Protein AF-A0A7T4B979-F1 (afdb_monomer)

Secondary structure (DSSP, 8-state):
---------B-TTT--BTTSSS-EEEPS---TTPPPPEEEHHHHHHHHHHHHHHHHHH------

Foldseek 3Di:
DDPPPPPFDAAPPPRDGCVVAVDKDWAPDDPPPDHGHIHGPVRVVVVVVVVVVVVVVVCDDPPD

Structure (mmCIF, N/CA/C/O backbone):
data_AF-A0A7T4B979-F1
#
_entry.id   AF-A0A7T4B979-F1
#
loop_
_atom_site.group_PDB
_atom_site.id
_atom_site.type_symbol
_atom_site.label_atom_id
_atom_site.label_alt_id
_atom_site.label_comp_id
_atom_site.label_asym_id
_atom_site.label_entity_id
_atom_site.label_seq_id
_atom_site.pdbx_PDB_ins_code
_atom_site.Cartn_x
_atom_site.Cartn_y
_atom_site.Cartn_z
_atom_site.occupancy
_atom_site.B_iso_or_equiv
_atom_site.auth_seq_id
_atom_site.auth_comp_id
_atom_site.auth_asym_id
_atom_site.auth_atom_id
_atom_site.pdbx_PDB_model_num
ATOM 1 N N . MET A 1 1 ? 13.377 -3.846 -32.404 1.00 36.81 1 MET A N 1
ATOM 2 C CA . MET A 1 1 ? 12.543 -4.509 -31.381 1.00 36.81 1 MET A CA 1
ATOM 3 C C . MET A 1 1 ? 12.612 -3.664 -30.124 1.00 36.81 1 MET A C 1
ATOM 5 O O . MET A 1 1 ? 13.684 -3.577 -29.543 1.00 36.81 1 MET A O 1
ATOM 9 N N . ALA A 1 2 ? 11.536 -2.964 -29.767 1.00 43.00 2 ALA A N 1
ATOM 10 C CA . ALA A 1 2 ? 11.476 -2.252 -28.494 1.00 43.00 2 ALA A CA 1
ATOM 11 C C . ALA A 1 2 ? 11.109 -3.273 -27.413 1.00 43.00 2 ALA A C 1
ATOM 13 O O . ALA A 1 2 ? 10.011 -3.828 -27.432 1.00 43.00 2 ALA A O 1
ATOM 14 N N . ILE A 1 3 ? 12.054 -3.579 -26.527 1.00 47.19 3 ILE A N 1
ATOM 15 C CA . ILE A 1 3 ? 11.776 -4.347 -25.316 1.00 47.19 3 ILE A CA 1
ATOM 16 C C . ILE A 1 3 ? 11.035 -3.381 -24.395 1.00 47.19 3 ILE A C 1
ATOM 18 O O . ILE A 1 3 ? 11.644 -2.482 -23.821 1.00 47.19 3 ILE A O 1
ATOM 22 N N . PHE A 1 4 ? 9.714 -3.527 -24.299 1.00 45.53 4 PHE A N 1
ATOM 23 C CA . PHE A 1 4 ? 8.954 -2.913 -23.218 1.00 45.53 4 PHE A CA 1
ATOM 24 C C . PHE A 1 4 ? 9.369 -3.638 -21.938 1.00 45.53 4 PHE A C 1
ATOM 26 O O . PHE A 1 4 ? 8.833 -4.700 -21.624 1.00 45.53 4 PHE A O 1
ATOM 33 N N . GLN A 1 5 ? 10.374 -3.114 -21.233 1.00 49.91 5 GLN A N 1
ATOM 34 C CA . GLN A 1 5 ? 10.570 -3.497 -19.844 1.00 49.91 5 GLN A CA 1
ATOM 35 C C . GLN A 1 5 ? 9.312 -3.046 -19.109 1.00 49.91 5 GLN A C 1
ATOM 37 O O 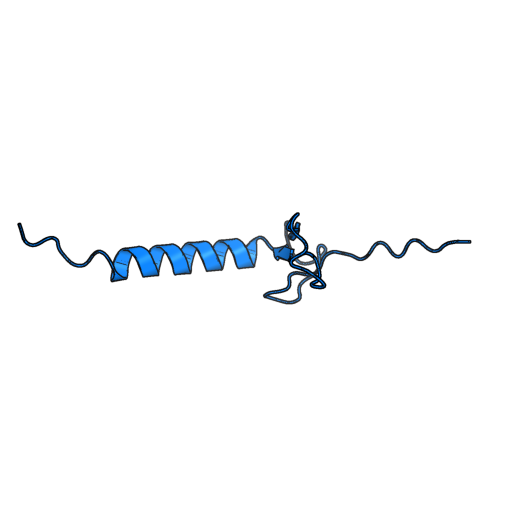. GLN A 1 5 ? 9.063 -1.854 -18.950 1.00 49.91 5 GLN A O 1
ATOM 42 N N . ARG A 1 6 ? 8.455 -4.004 -18.759 1.00 53.16 6 ARG A N 1
ATOM 43 C CA . ARG A 1 6 ? 7.348 -3.770 -17.844 1.00 53.16 6 ARG A CA 1
ATOM 44 C C . ARG A 1 6 ? 8.005 -3.502 -16.495 1.00 53.16 6 ARG A C 1
ATOM 46 O O . ARG A 1 6 ? 8.337 -4.455 -15.801 1.00 53.16 6 ARG A O 1
ATOM 53 N N . GLU A 1 7 ? 8.289 -2.238 -16.189 1.00 66.19 7 GLU A N 1
ATOM 54 C CA . GLU A 1 7 ? 8.748 -1.842 -14.858 1.00 66.19 7 GLU A CA 1
ATOM 55 C C . GLU A 1 7 ? 7.697 -2.340 -13.866 1.00 66.19 7 GLU A C 1
ATOM 57 O O . GLU A 1 7 ? 6.551 -1.883 -13.854 1.00 66.19 7 GLU A O 1
ATOM 62 N N . MET A 1 8 ? 8.045 -3.387 -13.121 1.00 70.88 8 MET A N 1
ATOM 63 C CA . MET A 1 8 ? 7.194 -3.890 -12.056 1.00 70.88 8 MET A CA 1
ATOM 64 C C . MET A 1 8 ? 7.206 -2.827 -10.969 1.00 70.88 8 MET A C 1
ATOM 66 O O . MET A 1 8 ? 8.274 -2.390 -10.547 1.00 70.88 8 MET A O 1
ATOM 70 N N . ALA A 1 9 ? 6.021 -2.376 -10.559 1.00 82.69 9 ALA A N 1
ATOM 71 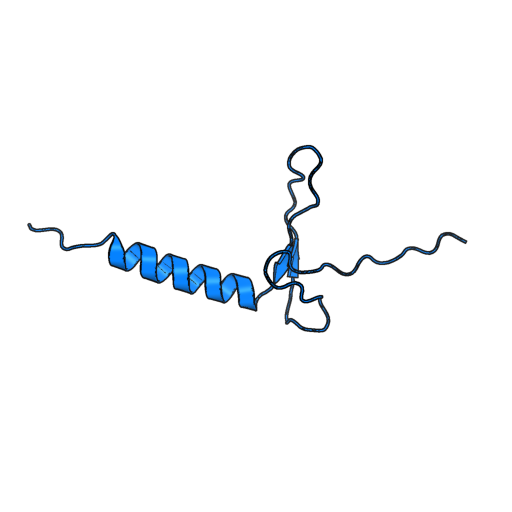C CA . ALA A 1 9 ? 5.921 -1.416 -9.474 1.00 82.69 9 ALA A CA 1
ATOM 72 C C . ALA A 1 9 ? 6.583 -2.012 -8.222 1.00 82.69 9 ALA A C 1
ATOM 74 O O . ALA A 1 9 ? 6.353 -3.175 -7.884 1.00 82.69 9 ALA A O 1
ATOM 75 N N . VAL A 1 10 ? 7.409 -1.210 -7.556 1.00 92.56 10 VAL A N 1
ATOM 76 C CA . VAL A 1 10 ? 8.078 -1.554 -6.301 1.00 92.56 10 VAL A CA 1
ATOM 77 C C . VAL A 1 10 ? 7.553 -0.606 -5.238 1.00 92.56 10 VAL A C 1
ATOM 79 O O . VAL A 1 10 ? 7.422 0.587 -5.485 1.00 92.56 10 VAL A O 1
ATOM 82 N N . CYS A 1 11 ? 7.224 -1.125 -4.060 1.00 94.12 11 CYS A N 1
ATOM 83 C CA . CYS A 1 11 ? 6.819 -0.297 -2.935 1.00 94.12 11 CYS A CA 1
ATOM 84 C C . CYS A 1 11 ? 7.990 0.582 -2.474 1.00 94.12 11 CYS A C 1
ATOM 86 O O . CYS A 1 11 ? 9.008 0.057 -2.021 1.00 94.12 11 CYS A O 1
ATOM 88 N N . ASP A 1 12 ? 7.817 1.903 -2.487 1.00 92.94 12 ASP A N 1
ATOM 89 C CA . ASP A 1 12 ? 8.847 2.866 -2.069 1.00 92.94 12 ASP A CA 1
ATOM 90 C C . ASP A 1 12 ? 9.165 2.798 -0.565 1.00 92.94 12 ASP A C 1
ATOM 92 O O . ASP A 1 12 ? 10.167 3.340 -0.104 1.00 92.94 12 ASP A O 1
ATOM 96 N N . PHE A 1 13 ? 8.313 2.131 0.219 1.00 94.19 13 PHE A N 1
ATOM 97 C CA . PHE A 1 13 ? 8.425 2.062 1.676 1.00 94.19 13 PHE A CA 1
ATOM 98 C C . PHE A 1 13 ? 9.155 0.808 2.159 1.00 94.19 13 PHE A C 1
ATOM 100 O O . PHE A 1 13 ? 9.958 0.884 3.086 1.00 94.19 13 PHE A O 1
ATOM 107 N N . CYS A 1 14 ? 8.868 -0.354 1.562 1.00 96.31 14 CYS A N 1
ATOM 108 C CA . CYS A 1 14 ? 9.459 -1.629 1.985 1.00 96.31 14 CYS A CA 1
ATOM 109 C C . CYS A 1 14 ? 10.306 -2.323 0.912 1.00 96.31 14 CYS A C 1
ATOM 111 O O . CYS A 1 14 ? 10.901 -3.358 1.204 1.00 96.31 14 CYS A O 1
ATOM 113 N N . GLY A 1 15 ? 10.355 -1.793 -0.313 1.00 94.81 15 GLY A N 1
ATOM 114 C CA . GLY A 1 15 ? 11.158 -2.330 -1.413 1.00 94.81 15 GLY A CA 1
ATOM 115 C C . GLY A 1 15 ? 10.629 -3.620 -2.04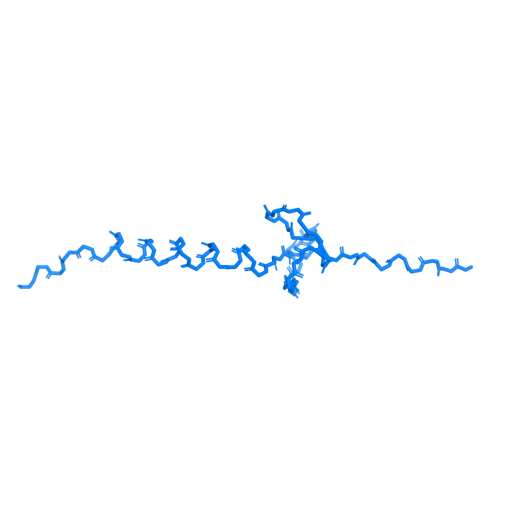4 1.00 94.81 15 GLY A C 1
ATOM 116 O O . GLY A 1 15 ? 11.290 -4.169 -2.920 1.00 94.81 15 GLY A O 1
ATOM 117 N N . LYS A 1 16 ? 9.464 -4.127 -1.621 1.00 95.50 16 LYS A N 1
ATOM 118 C CA . LYS A 1 16 ? 8.842 -5.312 -2.229 1.00 95.50 16 LYS A CA 1
ATOM 119 C C . LYS A 1 16 ? 8.174 -4.966 -3.559 1.00 95.50 16 LYS A C 1
ATOM 121 O O . LYS A 1 16 ? 7.504 -3.937 -3.663 1.00 95.50 16 LYS A O 1
ATOM 126 N N . ASP A 1 17 ? 8.328 -5.848 -4.537 1.00 94.00 17 ASP A N 1
ATOM 127 C CA . ASP A 1 17 ? 7.621 -5.798 -5.817 1.00 94.00 17 ASP A CA 1
ATOM 128 C C . ASP A 1 17 ? 6.249 -6.498 -5.745 1.00 94.00 17 ASP A C 1
ATOM 130 O O . ASP A 1 17 ? 5.850 -7.036 -4.707 1.00 94.00 17 ASP A O 1
ATOM 134 N N . ALA A 1 18 ? 5.528 -6.478 -6.868 1.00 89.38 18 ALA A N 1
ATOM 135 C CA . ALA A 1 18 ? 4.189 -7.045 -7.005 1.00 89.38 18 ALA A CA 1
ATOM 136 C C . ALA A 1 18 ? 4.109 -8.580 -6.858 1.00 89.38 18 ALA A C 1
ATOM 138 O O . ALA A 1 18 ? 3.006 -9.089 -6.683 1.00 89.38 18 ALA A O 1
ATOM 139 N N . ASP A 1 19 ? 5.227 -9.315 -6.901 1.00 92.88 19 ASP A N 1
ATOM 140 C CA . ASP A 1 19 ? 5.230 -10.773 -6.698 1.00 92.88 19 ASP A CA 1
ATOM 141 C C . ASP A 1 19 ? 5.249 -11.143 -5.204 1.00 92.88 19 ASP A C 1
ATOM 143 O O . ASP A 1 19 ? 4.907 -12.263 -4.822 1.00 92.88 19 ASP A O 1
ATOM 147 N N . HIS A 1 20 ? 5.636 -10.199 -4.341 1.00 95.62 20 HIS A N 1
ATOM 148 C CA . HIS A 1 20 ? 5.833 -10.417 -2.905 1.00 95.62 20 HIS A CA 1
ATOM 149 C C . HIS A 1 20 ? 4.729 -9.814 -2.025 1.00 95.62 20 HIS A C 1
ATOM 151 O O . HIS A 1 20 ? 4.830 -9.858 -0.792 1.00 95.62 20 HIS A O 1
ATOM 157 N N . VAL A 1 21 ? 3.710 -9.206 -2.632 1.00 95.75 21 VAL A N 1
ATOM 158 C CA . VAL A 1 21 ? 2.628 -8.472 -1.956 1.00 95.75 21 VAL A CA 1
ATOM 159 C C . VAL A 1 21 ? 1.302 -8.725 -2.676 1.00 95.75 21 VAL A C 1
ATOM 161 O O . VAL A 1 21 ? 1.293 -9.160 -3.824 1.00 95.75 21 VAL A O 1
ATOM 164 N N . ALA A 1 22 ? 0.170 -8.474 -2.019 1.00 96.12 22 ALA A N 1
ATOM 165 C CA . ALA A 1 22 ? -1.136 -8.712 -2.629 1.00 96.12 22 ALA A CA 1
ATOM 166 C C . ALA A 1 22 ? -1.459 -7.668 -3.706 1.00 96.12 22 ALA A C 1
ATOM 168 O O . ALA A 1 22 ? -2.032 -8.003 -4.745 1.00 96.12 22 ALA A O 1
ATOM 169 N N . PHE A 1 23 ? -1.105 -6.402 -3.465 1.00 93.75 23 PHE A N 1
ATOM 170 C CA . PHE A 1 23 ? -1.238 -5.335 -4.452 1.00 93.75 23 PHE A CA 1
ATOM 171 C C . PHE A 1 23 ? -0.309 -4.152 -4.167 1.00 93.75 23 PHE A C 1
ATOM 173 O O . PHE A 1 23 ? 0.167 -3.949 -3.050 1.00 93.75 23 PHE A O 1
ATOM 180 N N . ILE A 1 24 ? -0.101 -3.328 -5.198 1.00 95.19 24 ILE A N 1
ATOM 181 C CA . ILE A 1 24 ? 0.605 -2.048 -5.110 1.00 95.19 24 ILE A CA 1
ATOM 182 C C . ILE A 1 24 ? -0.287 -0.950 -5.685 1.00 95.19 24 ILE A C 1
ATOM 184 O O . ILE A 1 24 ? -0.802 -1.067 -6.797 1.00 95.19 24 ILE A O 1
ATOM 188 N N . VAL A 1 25 ? -0.459 0.125 -4.920 1.00 93.12 25 VAL A N 1
ATOM 189 C CA . VAL A 1 25 ? -1.143 1.351 -5.334 1.00 93.12 25 VAL A CA 1
ATOM 190 C C . VAL A 1 25 ? -0.095 2.339 -5.825 1.00 93.12 25 VAL A C 1
ATOM 192 O O . VAL A 1 25 ? 0.799 2.708 -5.067 1.00 93.12 25 VAL A O 1
ATOM 195 N N . VAL A 1 26 ? -0.219 2.780 -7.078 1.00 89.94 26 VAL A N 1
ATOM 196 C CA . VAL A 1 26 ? 0.650 3.802 -7.678 1.00 89.94 26 VAL A CA 1
ATOM 197 C C . VAL A 1 26 ? -0.098 5.133 -7.719 1.00 89.94 26 VAL A C 1
ATOM 199 O O . VAL A 1 26 ? -1.221 5.216 -8.218 1.00 89.94 26 VAL A O 1
ATOM 202 N N . GLY A 1 27 ? 0.514 6.177 -7.171 1.00 85.00 27 GLY A N 1
ATOM 203 C CA . GLY A 1 27 ? -0.016 7.531 -7.159 1.00 85.00 27 GLY A CA 1
ATOM 204 C C . GLY A 1 27 ? -0.034 8.149 -8.555 1.00 85.00 27 GLY A C 1
ATOM 205 O O . GLY A 1 27 ? 0.893 7.987 -9.343 1.00 85.00 27 GLY A O 1
ATOM 206 N N . SER A 1 28 ? -1.090 8.904 -8.850 1.00 73.31 28 SER A N 1
ATOM 207 C CA . SER A 1 28 ? -1.302 9.541 -10.154 1.00 73.31 28 SER A CA 1
ATOM 208 C C . SER A 1 28 ? -0.616 10.903 -10.314 1.00 73.31 28 SER A C 1
ATOM 210 O O . SER A 1 28 ? -0.656 11.478 -11.399 1.00 73.31 28 SER A O 1
ATOM 212 N N . ILE A 1 29 ? -0.019 11.450 -9.250 1.00 66.38 29 ILE A N 1
ATOM 213 C CA . ILE A 1 29 ? 0.577 12.791 -9.252 1.00 66.38 29 ILE A CA 1
ATOM 214 C C . ILE A 1 29 ? 2.098 12.658 -9.241 1.00 66.38 29 ILE A C 1
ATOM 216 O O . ILE A 1 29 ? 2.702 12.382 -8.205 1.00 66.38 29 ILE A O 1
ATOM 220 N N . SER A 1 30 ? 2.716 12.896 -10.398 1.00 55.62 30 SER A N 1
ATOM 221 C CA . SER A 1 30 ? 4.137 13.230 -10.467 1.00 55.62 30 SER A CA 1
ATOM 222 C C . SER A 1 30 ? 4.330 14.609 -9.848 1.00 55.62 30 SER A C 1
ATOM 224 O O . SER A 1 30 ? 3.973 15.624 -10.447 1.00 55.62 30 SER A O 1
ATOM 226 N N . VAL A 1 31 ? 4.880 14.659 -8.638 1.00 57.41 31 VAL A N 1
ATOM 227 C CA . VAL A 1 31 ? 5.381 15.915 -8.077 1.00 57.41 31 VAL A CA 1
ATOM 228 C C . VAL A 1 31 ? 6.635 16.252 -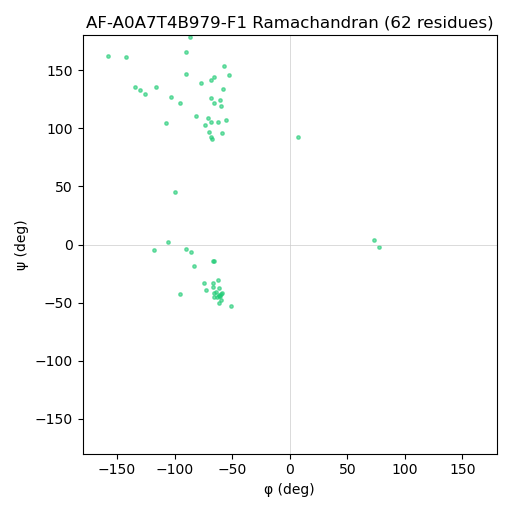8.873 1.00 57.41 31 VAL A C 1
ATOM 230 O O . VAL A 1 31 ? 7.602 15.508 -8.806 1.00 57.41 31 VAL A O 1
ATOM 233 N N . GLU A 1 32 ? 6.558 17.281 -9.714 1.00 51.72 32 GLU A N 1
ATOM 234 C CA . GLU A 1 32 ? 7.640 17.922 -10.477 1.00 51.72 32 GLU A CA 1
ATOM 235 C C . GLU A 1 32 ? 9.010 17.201 -10.384 1.00 51.72 32 GLU A C 1
ATOM 237 O O . GLU A 1 32 ? 9.798 17.445 -9.476 1.00 51.72 32 GLU A O 1
ATOM 242 N N . LYS A 1 33 ? 9.285 16.297 -11.343 1.00 53.88 33 LYS A N 1
ATOM 243 C CA . LYS A 1 33 ? 10.499 15.447 -11.487 1.00 53.88 33 LYS A CA 1
ATOM 244 C C . LYS A 1 33 ? 10.641 14.196 -10.596 1.00 53.88 33 LYS A C 1
ATOM 246 O O . LYS A 1 33 ? 11.612 13.468 -10.792 1.00 53.88 33 LYS A O 1
ATOM 251 N N . ALA A 1 34 ? 9.721 13.894 -9.686 1.00 54.22 34 ALA A N 1
ATOM 252 C CA . ALA A 1 34 ? 9.756 12.671 -8.879 1.00 54.22 34 ALA A CA 1
ATOM 253 C C . ALA A 1 34 ? 9.014 11.499 -9.550 1.00 54.22 34 ALA A C 1
ATOM 255 O O . ALA A 1 34 ? 8.004 11.701 -10.234 1.00 54.22 34 ALA A O 1
ATOM 256 N N . LEU A 1 35 ? 9.517 10.274 -9.333 1.00 66.50 35 LEU A N 1
ATOM 257 C CA . LEU A 1 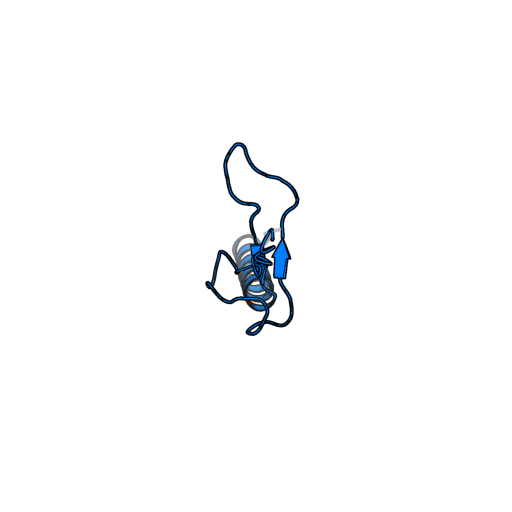35 ? 8.804 9.038 -9.673 1.00 66.50 35 LEU A CA 1
ATOM 258 C C . LEU A 1 35 ? 7.401 9.049 -9.047 1.00 66.50 35 LEU A C 1
ATOM 260 O O . LEU A 1 35 ? 7.196 9.589 -7.959 1.00 66.50 35 LEU A O 1
ATOM 264 N N . THR A 1 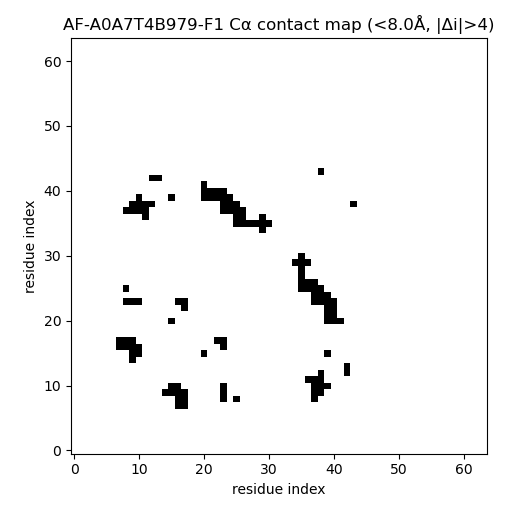36 ? 6.434 8.451 -9.746 1.00 79.56 36 THR A N 1
ATOM 265 C CA . THR A 1 36 ? 5.094 8.210 -9.203 1.00 79.56 36 THR A CA 1
ATOM 266 C C . THR A 1 36 ? 5.215 7.330 -7.960 1.00 79.56 36 THR A C 1
ATOM 268 O O . THR A 1 36 ? 5.702 6.205 -8.098 1.00 79.56 36 THR A O 1
ATOM 271 N N . PRO A 1 37 ? 4.790 7.801 -6.775 1.00 87.00 37 PRO A N 1
ATOM 272 C CA . PRO A 1 37 ? 4.971 7.039 -5.552 1.00 87.00 37 PRO A CA 1
ATOM 273 C C . PRO A 1 37 ? 4.141 5.756 -5.595 1.00 87.00 37 PRO A C 1
ATOM 275 O O . PRO A 1 37 ? 3.017 5.758 -6.097 1.00 87.00 37 PRO A O 1
ATOM 278 N N . ALA A 1 38 ? 4.664 4.678 -5.036 1.00 91.81 38 ALA A N 1
ATOM 279 C CA . ALA A 1 38 ? 4.051 3.365 -4.989 1.00 91.81 38 ALA A CA 1
ATOM 280 C C . ALA A 1 38 ? 4.075 2.803 -3.559 1.00 91.81 38 ALA A C 1
ATOM 282 O O . ALA A 1 38 ? 5.096 2.819 -2.872 1.00 91.81 38 ALA A O 1
ATOM 283 N N . ILE A 1 39 ? 2.941 2.272 -3.101 1.00 95.44 39 ILE A N 1
ATOM 284 C CA . ILE A 1 39 ? 2.786 1.689 -1.760 1.00 95.44 39 ILE A CA 1
ATOM 285 C C . ILE A 1 39 ? 2.053 0.344 -1.833 1.00 95.44 39 ILE A C 1
ATOM 287 O O . ILE A 1 39 ? 1.059 0.217 -2.546 1.00 95.44 39 ILE A O 1
ATOM 291 N N . CYS A 1 40 ? 2.543 -0.670 -1.116 1.00 97.50 40 CYS A N 1
ATOM 292 C CA . CYS A 1 40 ? 1.910 -1.992 -1.051 1.00 97.50 40 CYS A CA 1
ATOM 293 C C . CYS A 1 40 ? 0.885 -2.117 0.085 1.00 97.50 40 CYS A C 1
ATOM 295 O O . CYS A 1 40 ? 0.884 -1.311 1.018 1.00 97.50 40 CYS A O 1
ATOM 297 N N . ASP A 1 41 ? 0.066 -3.171 0.034 1.00 97.62 41 ASP A N 1
ATOM 298 C CA . ASP A 1 41 ? -0.946 -3.505 1.046 1.00 97.62 41 ASP A CA 1
ATOM 299 C C . ASP A 1 41 ? -0.392 -3.531 2.479 1.00 97.62 41 ASP A C 1
ATOM 301 O O . ASP A 1 41 ? -0.870 -2.783 3.327 1.00 97.62 41 ASP A O 1
ATOM 305 N N . GLY A 1 42 ? 0.688 -4.269 2.749 1.00 98.06 42 GLY A N 1
ATOM 306 C CA . GLY A 1 42 ? 1.248 -4.331 4.104 1.00 98.06 42 GLY A CA 1
ATOM 307 C C . GLY A 1 42 ? 1.762 -2.986 4.640 1.00 98.06 42 GLY A C 1
ATOM 308 O O . GLY A 1 42 ? 1.707 -2.730 5.843 1.00 98.06 42 GLY A O 1
ATOM 309 N N . CYS A 1 43 ? 2.243 -2.091 3.770 1.00 97.81 43 CYS A N 1
ATOM 310 C CA . CYS A 1 43 ? 2.618 -0.737 4.189 1.00 97.81 43 CYS A CA 1
ATOM 311 C C . CYS A 1 43 ? 1.388 0.144 4.450 1.00 97.81 43 CYS A C 1
ATOM 313 O O . CYS A 1 43 ? 1.433 0.979 5.352 1.00 97.81 43 CYS A O 1
ATOM 315 N N . ILE A 1 44 ? 0.292 -0.055 3.712 1.00 97.56 44 ILE A N 1
ATOM 316 C CA . ILE A 1 44 ? -0.992 0.612 3.971 1.00 97.56 44 ILE A CA 1
ATOM 317 C C . ILE A 1 44 ? -1.534 0.205 5.346 1.00 97.56 44 ILE A C 1
ATOM 319 O O . ILE A 1 44 ? -1.936 1.082 6.114 1.00 97.56 44 ILE A O 1
ATOM 323 N N . ASP A 1 45 ? -1.489 -1.085 5.680 1.00 97.75 45 ASP A N 1
ATOM 324 C CA . ASP A 1 45 ? -1.943 -1.595 6.978 1.00 97.75 45 ASP A CA 1
ATOM 325 C C . ASP A 1 45 ? -1.156 -0.961 8.131 1.00 97.75 45 ASP A C 1
ATOM 327 O O . ASP A 1 45 ? -1.743 -0.402 9.061 1.00 97.75 45 ASP A O 1
ATOM 331 N N . LEU A 1 46 ? 0.176 -0.921 8.018 1.00 97.38 46 LEU A N 1
ATOM 332 C CA . LEU A 1 46 ? 1.029 -0.252 9.001 1.00 97.38 46 LEU A CA 1
ATOM 333 C C . LEU A 1 46 ? 0.691 1.243 9.136 1.00 97.38 46 LEU A C 1
ATOM 335 O O . LEU A 1 46 ? 0.610 1.772 10.246 1.00 97.38 46 LEU A O 1
ATOM 339 N N . CYS A 1 47 ? 0.462 1.946 8.023 1.00 96.88 47 CYS A N 1
ATOM 340 C CA . CYS A 1 47 ? 0.034 3.345 8.061 1.00 96.88 47 CYS A CA 1
ATOM 341 C C . CYS A 1 47 ? -1.315 3.520 8.778 1.00 96.88 47 CYS A C 1
ATOM 343 O O . CYS A 1 47 ? -1.492 4.497 9.512 1.00 96.88 47 CYS A O 1
ATOM 345 N N . ALA A 1 48 ? -2.259 2.593 8.602 1.00 96.38 48 ALA A N 1
ATOM 346 C CA . ALA A 1 48 ? -3.554 2.630 9.273 1.00 96.38 48 ALA A CA 1
ATOM 347 C C . ALA A 1 48 ? -3.420 2.451 10.795 1.00 96.38 48 ALA A C 1
ATOM 349 O O . ALA A 1 48 ? -4.054 3.197 11.552 1.00 96.38 48 ALA A O 1
ATOM 350 N N . GLU A 1 49 ? -2.562 1.531 11.244 1.00 96.69 49 GLU A N 1
ATOM 351 C CA . GLU A 1 49 ? -2.237 1.325 12.661 1.00 96.69 49 GLU A CA 1
ATOM 352 C C . GLU A 1 49 ? -1.602 2.574 13.279 1.00 96.69 49 GLU A C 1
ATOM 354 O O . GLU A 1 49 ? -2.093 3.091 14.287 1.00 96.69 49 GLU A O 1
ATOM 359 N N . LEU A 1 50 ? -0.574 3.134 12.632 1.00 96.25 50 LEU A N 1
ATOM 360 C CA . LEU A 1 50 ? 0.086 4.363 13.083 1.00 96.25 50 LEU A CA 1
ATOM 361 C C . LEU A 1 50 ? -0.900 5.535 13.173 1.00 96.25 50 LEU A C 1
ATOM 363 O O . LEU A 1 50 ? -0.886 6.297 14.143 1.00 96.25 50 LEU A O 1
ATOM 367 N N . ALA A 1 51 ? -1.798 5.668 12.195 1.00 94.25 51 ALA A N 1
ATOM 368 C CA . ALA A 1 51 ? -2.824 6.701 12.204 1.00 94.25 51 ALA A CA 1
ATOM 369 C C . ALA A 1 51 ? -3.848 6.492 13.334 1.00 94.25 51 ALA A C 1
ATOM 371 O O . ALA A 1 51 ? -4.321 7.468 13.923 1.00 94.25 51 ALA A O 1
ATOM 372 N N . ALA A 1 52 ? -4.200 5.244 13.655 1.00 94.12 52 ALA A N 1
ATOM 373 C CA . ALA A 1 52 ? -5.088 4.924 14.768 1.00 94.12 52 ALA A CA 1
ATOM 374 C C . ALA A 1 52 ? -4.455 5.277 16.120 1.00 94.12 52 ALA A C 1
ATOM 376 O O . ALA A 1 52 ? -5.103 5.934 16.937 1.00 94.12 52 ALA A O 1
ATOM 377 N N . GLU A 1 53 ? -3.188 4.923 16.331 1.00 92.62 53 GLU A N 1
ATOM 378 C CA . GLU A 1 53 ? -2.451 5.264 17.551 1.00 92.62 53 GLU A CA 1
ATOM 379 C C . GLU A 1 53 ? -2.265 6.777 17.704 1.00 92.62 53 GLU A C 1
ATOM 381 O O . GLU A 1 53 ? -2.477 7.329 18.787 1.00 92.62 53 GLU A O 1
ATOM 386 N N . HIS A 1 54 ? -1.971 7.484 16.610 1.00 89.00 54 HIS A N 1
ATOM 387 C CA . HIS A 1 54 ? -1.879 8.942 16.620 1.00 89.00 54 HIS A CA 1
ATOM 388 C C . HIS A 1 54 ? -3.209 9.591 17.038 1.00 89.00 54 HIS A C 1
ATOM 390 O O . HIS A 1 54 ? -3.228 10.463 17.906 1.00 89.00 54 HIS A O 1
ATOM 396 N N . ARG A 1 55 ? -4.348 9.121 16.509 1.00 89.00 55 ARG A N 1
ATOM 397 C CA . ARG A 1 55 ? -5.673 9.618 16.921 1.00 89.00 55 ARG A CA 1
ATOM 398 C C . ARG A 1 55 ? -5.955 9.366 18.401 1.00 89.00 55 ARG A C 1
ATOM 400 O O . ARG A 1 55 ? -6.417 10.281 19.071 1.00 89.00 55 ARG A O 1
ATOM 407 N N . LYS A 1 56 ? -5.634 8.179 18.927 1.00 85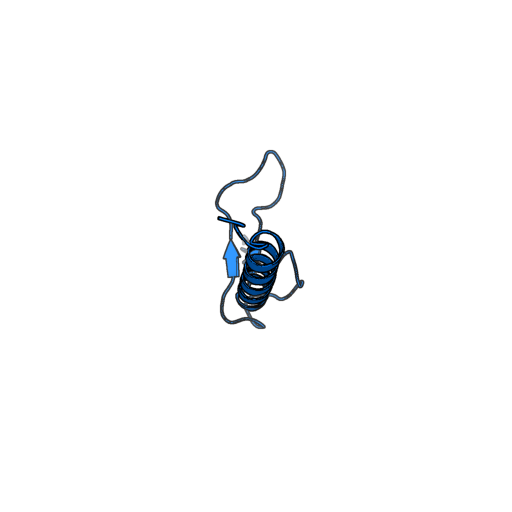.12 56 LYS A N 1
ATOM 408 C CA . LYS A 1 56 ? -5.804 7.862 20.357 1.00 85.12 56 LYS A CA 1
ATOM 409 C C . LYS A 1 56 ? -4.956 8.772 21.246 1.00 85.12 56 LYS A C 1
ATOM 411 O O . LYS A 1 56 ? -5.451 9.295 22.238 1.00 85.12 56 LYS A O 1
ATOM 416 N N . LYS A 1 57 ? -3.694 9.010 20.874 1.00 77.69 57 LYS A N 1
ATOM 417 C CA . LYS A 1 57 ? -2.760 9.840 21.651 1.00 77.69 57 LYS A CA 1
ATOM 418 C C . LYS A 1 57 ? -3.172 11.315 21.702 1.00 77.69 57 LYS A C 1
ATOM 420 O O . LYS A 1 57 ? -2.944 11.978 22.708 1.00 77.69 57 LYS A O 1
ATOM 425 N N . HIS A 1 58 ? -3.782 11.821 20.633 1.00 68.19 58 HIS A N 1
ATOM 426 C CA . HIS A 1 58 ? -4.263 13.202 20.553 1.00 68.19 58 HIS A CA 1
ATOM 427 C C . HIS A 1 58 ? -5.717 13.387 21.029 1.00 68.19 58 HIS A C 1
ATOM 429 O O . HIS A 1 58 ? -6.176 14.521 21.126 1.00 68.19 58 HIS A O 1
ATOM 435 N N . GLN A 1 59 ? -6.420 12.309 21.391 1.00 59.75 59 GLN A N 1
ATOM 436 C CA . GLN A 1 59 ? -7.745 12.324 22.028 1.00 59.75 59 GLN A CA 1
ATOM 437 C C . GLN A 1 59 ? -7.653 12.117 23.555 1.00 59.75 59 GLN A C 1
ATOM 439 O O . GLN A 1 59 ? -8.410 11.346 24.141 1.00 59.75 59 GLN A O 1
ATOM 444 N N . GLY A 1 60 ? -6.721 12.815 24.217 1.00 55.53 60 GLY A N 1
ATOM 445 C CA . GLY A 1 60 ? -6.738 12.960 25.680 1.00 55.53 60 GLY A CA 1
ATOM 446 C C . GLY A 1 60 ? -8.058 13.589 26.166 1.00 55.53 60 GLY A C 1
ATOM 447 O O . GLY A 1 60 ? -8.709 14.299 25.398 1.00 55.53 60 GLY A O 1
ATOM 448 N N . PRO A 1 61 ? -8.485 13.316 27.413 1.00 55.09 61 PRO A N 1
ATOM 449 C CA . PRO A 1 61 ? -9.873 13.447 27.841 1.00 55.09 61 PRO A CA 1
ATOM 450 C C . PRO A 1 61 ? -10.365 14.882 27.688 1.00 55.09 61 PRO A C 1
ATOM 452 O O . PRO A 1 61 ? -9.799 15.806 28.278 1.00 55.09 61 PRO A O 1
ATOM 455 N N . SER A 1 62 ? -11.459 15.051 26.948 1.00 60.00 62 SER A N 1
ATOM 456 C CA . SER A 1 62 ? -12.316 16.223 27.074 1.00 60.00 62 SER A CA 1
ATOM 457 C C . SER A 1 62 ? -12.798 16.274 28.526 1.00 60.00 62 SER A C 1
ATOM 459 O O . SER A 1 62 ? -13.723 15.559 28.897 1.00 60.00 62 SER A O 1
ATOM 461 N N . HIS A 1 63 ? -12.114 17.045 29.373 1.00 54.34 63 HIS A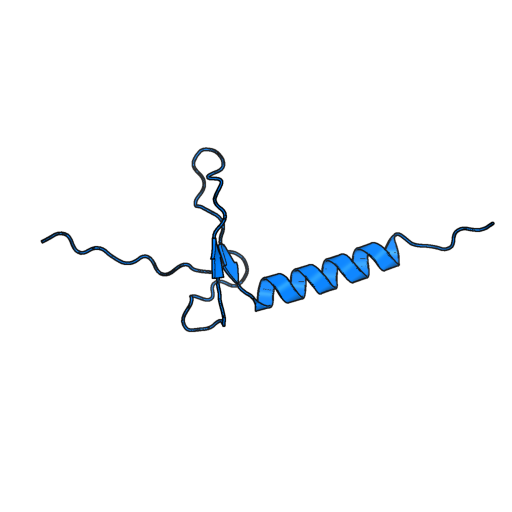 N 1
ATOM 462 C CA . HIS A 1 63 ? -12.637 17.419 30.681 1.00 54.34 63 HIS A CA 1
ATOM 463 C C . HIS A 1 63 ? -13.792 18.390 30.425 1.00 54.34 63 HIS A C 1
ATOM 465 O O . HIS A 1 63 ? -13.561 19.567 30.144 1.00 54.34 63 HIS A O 1
ATOM 471 N N . GLY A 1 64 ? -15.008 17.849 30.427 1.00 47.69 64 GLY A N 1
ATOM 472 C CA . GLY A 1 64 ? -16.258 18.587 30.586 1.00 47.69 64 GLY A CA 1
ATOM 473 C C . GLY A 1 64 ? -16.789 18.384 31.993 1.00 47.69 64 GLY A C 1
ATOM 474 O O . GLY A 1 64 ? -16.583 17.270 32.527 1.00 47.69 64 GLY A O 1
#

Radius of gyration: 17.52 Å; Cα contacts (8 Å, |Δi|>4): 59; chains: 1; bounding box: 29×29×62 Å

Nearest PDB structures (foldseek):
  2ea6-assembly1_A  TM=5.371E-01  e=9.006E-01  Homo sapiens
  6m0q-assembly1_B  TM=3.804E-01  e=2.696E+00  Nitrosomonas europaea

Sequence (64 aa):
MAIFQREMAVCDFCGKDADHVAFIVVGSISVEKALTPAICDGCIDLCAELAAEHRKKHQGPSHG

Organism: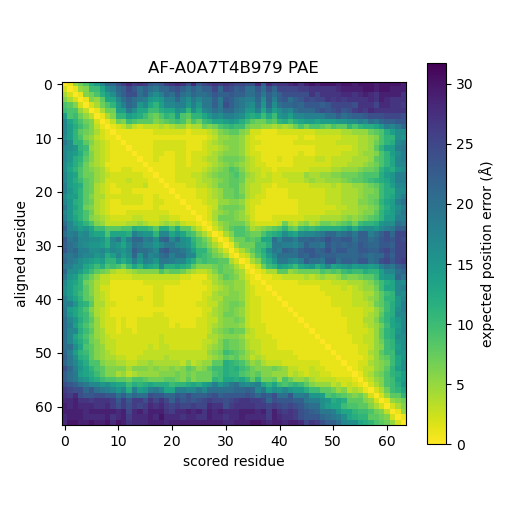 NCBI:txid1353891

Solvent-accessible surface area (backbone atoms only — not comparable to full-atom values): 4122 Å² total; per-residue (Å²): 134,85,79,77,74,76,78,70,64,44,16,75,83,79,68,48,39,62,91,78,44,94,45,68,53,68,48,90,63,61,58,89,94,45,76,55,52,28,43,30,50,74,58,51,53,52,51,52,52,53,52,52,52,51,52,57,69,72,58,62,81,83,85,124

InterPro domains:
  IPR010603 ATP-dependent Clp protease ATP-binding subunit ClpX, zinc ribbon domain [PF06689] (10-51)
  IPR010603 ATP-dependent Clp protease ATP-binding subunit ClpX, zinc ribbon domain [SM00994] (8-54)
  IPR038366 Zinc finger, ClpX C4-type superfamily [G3DSA:6.20.220.10] (4-54)
  IPR059188 ClpX-like, zinc ribbon domain [PS51902] (1-59)

pLDDT: mean 79.71, std 18.86, range [36.81, 98.06]

Mean predicted aligned error: 9.69 Å